Protein AF-A0A940XUW3-F1 (afdb_monomer_lite)

Organism: NCBI:txid2823109

pLDDT: mean 88.03, std 12.37, range [51.31, 98.19]

Foldseek 3Di:
DAAEEEALALLVCQQVVPVLSVVLQVVVLVVFFWQHEYEPVRCVVNDDPDDGDVVRSVVSQVRHAYAPDPPGFATHADPVGRDDPVDGQPLSVVGDDPVLVVLLVVLQVQFPADPVDHRDSRLLVSLSSSVSNQQYEYEHQDPGRNVSSCVSSVRPNYHYDYSNPPSPPD

Secondary structure (DSSP, 8-state):
--EEEE-HHHHHHHHTT-HHHHHHHHHHHHH-SBPPEEEHHHHHHH--SSSS-HHHHHHHHHHSEEET-TTSPPSB-BTTBS--TTS--HHHHH---HHHHHHHHHHHHH----TT----HHHHHHHHHHHHTSSEEEE-S--SSHHHHHHHHT-TTEEEE-TTS-GGG-

Radius of gyration: 15.37 Å; chains: 1; bounding box: 36×36×42 Å

Sequence (170 aa):
MTAVVYDAGMLIHLEQGRKKAVSLHQEILRRGGHRPIVPLPVLGQVWRPGAGNYTCLKAVLAGCTVYAARDSRAPLFTAKGWDDPLHACRPCVAGHTEADGKRVGALGARAKLPAKKDFDVVDALVLMIAAHHGRALIVTTDLDDLPAYREALGEHHIGICHPDAPQRIL

Structure (mmCIF, N/CA/C/O backbone):
data_AF-A0A940XUW3-F1
#
_entry.id   AF-A0A940XUW3-F1
#
loop_
_atom_site.group_PDB
_atom_site.id
_atom_site.type_symbol
_atom_site.label_atom_id
_atom_site.label_alt_id
_atom_site.label_comp_id
_atom_site.label_asym_id
_atom_site.label_entity_id
_atom_site.label_seq_id
_atom_site.pdbx_PDB_ins_code
_atom_site.Cartn_x
_atom_site.Cartn_y
_atom_site.Cartn_z
_atom_site.occupancy
_atom_site.B_iso_or_equiv
_atom_site.auth_seq_id
_atom_site.auth_comp_id
_atom_site.auth_asym_id
_atom_site.auth_atom_id
_atom_site.pdbx_PDB_model_num
ATOM 1 N N . MET A 1 1 ? 7.667 -14.325 3.688 1.00 69.94 1 MET A N 1
ATOM 2 C CA . MET A 1 1 ? 6.860 -13.295 4.374 1.00 69.94 1 MET A CA 1
ATOM 3 C C . MET A 1 1 ? 5.983 -12.648 3.317 1.00 69.94 1 MET A C 1
ATOM 5 O O . MET A 1 1 ? 6.517 -12.365 2.2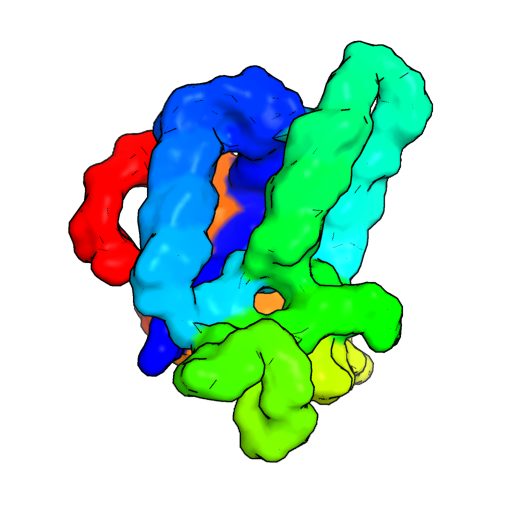54 1.00 69.94 1 MET A O 1
ATOM 9 N N . THR A 1 2 ? 4.677 -12.515 3.548 1.00 86.38 2 THR A N 1
ATOM 10 C CA . THR A 1 2 ? 3.764 -11.877 2.584 1.00 86.38 2 THR A CA 1
ATOM 11 C C . THR A 1 2 ? 3.601 -10.414 2.979 1.00 86.38 2 THR A C 1
ATOM 13 O O . THR A 1 2 ? 3.153 -10.147 4.093 1.00 86.38 2 THR A O 1
ATOM 16 N N . ALA A 1 3 ? 3.980 -9.476 2.112 1.00 92.88 3 ALA A N 1
ATOM 17 C CA . ALA A 1 3 ? 3.661 -8.066 2.327 1.00 92.88 3 ALA A CA 1
ATOM 18 C C . ALA A 1 3 ? 2.167 -7.829 2.068 1.00 92.88 3 ALA A C 1
ATOM 20 O O . ALA A 1 3 ? 1.584 -8.462 1.190 1.00 92.88 3 ALA A O 1
ATOM 21 N N . VAL A 1 4 ? 1.538 -6.921 2.809 1.00 96.50 4 VAL A N 1
ATOM 22 C CA . VAL A 1 4 ? 0.142 -6.536 2.561 1.00 96.50 4 VAL A CA 1
ATOM 23 C C . VAL A 1 4 ? 0.110 -5.064 2.197 1.00 96.50 4 VAL A C 1
ATOM 25 O O . VAL A 1 4 ? 0.650 -4.260 2.946 1.00 96.50 4 VAL A O 1
ATOM 28 N N . VAL A 1 5 ? -0.506 -4.712 1.073 1.00 97.94 5 VAL A N 1
ATOM 29 C CA . VAL A 1 5 ? -0.659 -3.329 0.608 1.00 97.94 5 VAL A CA 1
ATOM 30 C C . VAL A 1 5 ? -2.135 -2.952 0.678 1.00 97.94 5 VAL A C 1
ATOM 32 O O . VAL A 1 5 ? -2.990 -3.702 0.208 1.00 97.94 5 VAL A O 1
ATOM 35 N N . TYR A 1 6 ? -2.443 -1.814 1.291 1.00 98.19 6 TYR A N 1
ATOM 36 C CA . TYR A 1 6 ? -3.794 -1.259 1.320 1.00 98.19 6 TYR A CA 1
ATOM 37 C C . TYR A 1 6 ? -3.966 -0.238 0.202 1.00 98.19 6 TYR A C 1
ATOM 39 O O . TYR A 1 6 ? -3.137 0.660 0.048 1.00 98.19 6 TYR A O 1
ATOM 47 N N . ASP A 1 7 ? -5.053 -0.371 -0.547 1.00 97.38 7 ASP A N 1
ATOM 48 C CA . ASP A 1 7 ? -5.531 0.679 -1.440 1.00 97.38 7 ASP A CA 1
ATOM 49 C C . ASP A 1 7 ? -6.369 1.728 -0.671 1.00 97.38 7 ASP A C 1
ATOM 51 O O . ASP A 1 7 ? -6.494 1.690 0.562 1.00 97.38 7 ASP A O 1
ATOM 55 N N . ALA A 1 8 ? -6.984 2.655 -1.410 1.00 96.31 8 ALA A N 1
ATOM 56 C CA . ALA A 1 8 ? -7.903 3.635 -0.842 1.00 96.31 8 ALA A CA 1
ATOM 57 C C . ALA A 1 8 ? -9.175 2.999 -0.252 1.00 96.31 8 ALA A C 1
ATOM 59 O O . ALA A 1 8 ? -9.581 3.363 0.854 1.00 96.31 8 ALA A O 1
ATOM 60 N N . GLY A 1 9 ? -9.788 2.037 -0.943 1.00 95.25 9 GLY A N 1
ATOM 61 C CA . GLY A 1 9 ? -11.008 1.357 -0.507 1.00 95.25 9 GLY A CA 1
ATOM 62 C C . GLY A 1 9 ? -10.890 0.685 0.863 1.00 95.25 9 GLY A C 1
ATOM 63 O O . GLY A 1 9 ? -11.752 0.854 1.731 1.00 95.25 9 GLY A O 1
ATOM 64 N N . MET A 1 10 ? -9.785 -0.020 1.112 1.00 96.44 10 MET A N 1
ATOM 65 C CA . MET A 1 10 ? -9.491 -0.642 2.401 1.00 96.44 10 MET A CA 1
ATOM 66 C C . MET A 1 10 ? -9.333 0.406 3.510 1.00 9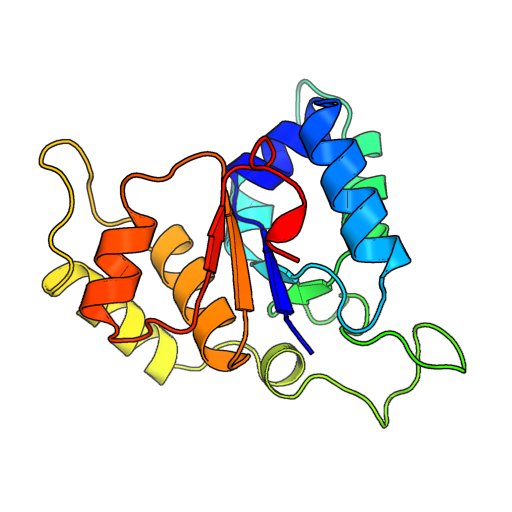6.44 10 MET A C 1
ATOM 68 O O . MET A 1 10 ? -9.899 0.237 4.594 1.00 96.44 10 MET A O 1
ATOM 72 N N . LEU A 1 11 ? -8.619 1.510 3.257 1.00 95.56 11 LEU A N 1
ATOM 73 C CA . LEU A 1 11 ? -8.488 2.588 4.243 1.00 95.56 11 LEU A CA 1
ATOM 74 C C . LEU A 1 11 ? -9.823 3.276 4.546 1.00 95.56 11 LEU A C 1
ATOM 76 O O . LEU A 1 11 ? -10.108 3.535 5.714 1.00 95.56 11 LEU A O 1
ATOM 80 N N . ILE A 1 12 ? -10.659 3.513 3.532 1.00 93.25 12 ILE A N 1
ATOM 81 C CA . ILE A 1 12 ? -12.006 4.077 3.699 1.00 93.25 12 ILE A CA 1
ATOM 82 C C . ILE A 1 12 ? -12.875 3.133 4.540 1.00 93.25 12 ILE A C 1
ATOM 84 O O . ILE A 1 12 ? -13.551 3.563 5.474 1.00 93.25 12 ILE A O 1
ATOM 88 N N . HIS A 1 13 ? -12.839 1.826 4.272 1.00 94.06 13 HIS A N 1
ATOM 89 C CA . HIS A 1 13 ? -13.563 0.845 5.082 1.00 94.06 13 HIS A CA 1
ATOM 90 C C . HIS A 1 13 ? -13.077 0.794 6.537 1.00 94.06 13 HIS A C 1
ATOM 92 O O . HIS A 1 13 ? -13.894 0.624 7.449 1.00 94.06 13 HIS A O 1
ATOM 98 N N . LEU A 1 14 ? -11.775 0.954 6.776 1.00 94.00 14 LEU A N 1
ATOM 99 C CA . LEU A 1 14 ? -11.217 1.045 8.124 1.00 94.00 14 LEU A CA 1
ATOM 100 C C . LEU A 1 14 ? -11.629 2.337 8.838 1.00 94.00 14 LEU A C 1
ATOM 102 O O . LEU A 1 14 ? -12.016 2.279 10.005 1.00 94.00 14 LEU A O 1
ATOM 106 N N . GLU A 1 15 ? -11.607 3.476 8.147 1.00 91.00 15 GLU A N 1
ATOM 107 C CA . GLU A 1 15 ? -12.082 4.760 8.673 1.00 91.00 15 GLU A CA 1
ATOM 108 C C . GLU A 1 15 ? -13.563 4.690 9.076 1.00 91.00 15 GLU A C 1
ATOM 110 O O . GLU A 1 15 ? -13.939 5.136 10.159 1.00 91.00 15 GLU A O 1
ATOM 115 N N . GLN A 1 16 ? -14.391 4.041 8.255 1.00 90.12 16 GLN A N 1
ATOM 116 C CA . GLN A 1 16 ? -15.811 3.800 8.530 1.00 90.12 16 GLN A CA 1
ATOM 117 C C . GLN A 1 16 ? -16.069 2.740 9.620 1.00 90.12 16 GLN A C 1
ATOM 119 O O . GLN A 1 16 ? -17.225 2.450 9.932 1.00 90.12 16 GLN A O 1
ATOM 124 N N . GLY A 1 17 ? -15.031 2.105 10.174 1.00 91.06 17 GLY A N 1
ATOM 125 C CA . GLY A 1 17 ? -15.176 1.073 11.203 1.00 91.06 17 GLY A CA 1
ATOM 126 C C . GLY A 1 17 ? -15.873 -0.202 10.713 1.00 91.06 17 GLY A C 1
ATOM 127 O O . GLY A 1 17 ? -16.519 -0.902 11.500 1.00 91.06 17 GLY A O 1
ATOM 128 N N . ARG A 1 18 ? -15.777 -0.533 9.417 1.00 93.12 18 ARG A N 1
ATOM 129 C CA . ARG A 1 18 ? -16.395 -1.746 8.857 1.00 93.12 18 ARG A CA 1
ATOM 130 C C . ARG A 1 18 ? -15.813 -2.985 9.540 1.00 93.12 18 ARG A C 1
ATOM 132 O O . ARG A 1 18 ? -14.622 -3.266 9.432 1.00 93.12 18 ARG A O 1
ATOM 139 N N . LYS A 1 19 ? -16.667 -3.766 10.216 1.00 94.25 19 LYS A N 1
ATOM 140 C CA . LYS A 1 19 ? -16.264 -4.897 11.082 1.00 94.25 19 LYS A CA 1
ATOM 141 C C . LYS A 1 19 ? -15.291 -5.874 10.414 1.00 94.25 19 LYS A C 1
ATOM 143 O O . LYS A 1 19 ? -14.343 -6.319 11.053 1.00 94.25 19 LYS A O 1
ATOM 148 N N . LYS A 1 20 ? -15.523 -6.210 9.143 1.00 94.94 20 LYS A N 1
ATOM 149 C CA . LYS A 1 20 ? -14.684 -7.143 8.378 1.00 94.94 20 LYS A CA 1
ATOM 150 C C . LYS A 1 20 ? -13.305 -6.563 8.065 1.00 94.94 20 LYS A C 1
ATOM 152 O O . LYS A 1 20 ? -12.315 -7.225 8.355 1.00 94.94 20 LYS A O 1
ATOM 157 N N . ALA A 1 21 ? -13.235 -5.309 7.614 1.00 95.12 21 ALA A N 1
ATOM 158 C CA . ALA A 1 21 ? -11.971 -4.602 7.410 1.00 95.12 21 ALA A CA 1
ATOM 159 C C . ALA A 1 21 ? -11.179 -4.463 8.720 1.00 95.12 21 ALA A C 1
ATOM 161 O O . ALA A 1 21 ? -9.998 -4.798 8.762 1.00 95.12 21 ALA A O 1
ATOM 162 N N . VAL A 1 22 ? -11.840 -4.064 9.815 1.00 95.00 22 VAL A N 1
ATOM 163 C CA . VAL A 1 22 ? -11.209 -3.976 11.144 1.00 95.00 22 VAL A CA 1
ATOM 164 C C . VAL A 1 22 ? -10.682 -5.343 11.584 1.00 95.00 22 VAL A C 1
ATOM 166 O O . VAL A 1 22 ? -9.526 -5.451 11.984 1.00 95.00 22 VAL A O 1
ATOM 169 N N . SER A 1 23 ? -11.487 -6.403 11.467 1.00 95.00 23 SER A N 1
ATOM 170 C CA . SER A 1 23 ? -11.062 -7.763 11.816 1.00 95.00 23 SER A CA 1
ATOM 171 C C . SER A 1 23 ? -9.875 -8.236 10.976 1.00 95.00 23 SER A C 1
ATOM 173 O O . SER A 1 23 ? -8.974 -8.866 11.525 1.00 95.00 23 SER A O 1
ATOM 175 N N . LEU A 1 24 ? -9.866 -7.948 9.672 1.00 95.38 24 LEU A N 1
ATOM 176 C CA . LEU A 1 24 ? -8.767 -8.299 8.777 1.00 95.38 24 LEU A CA 1
ATOM 177 C C . LEU A 1 24 ? -7.487 -7.538 9.142 1.00 95.38 24 LEU A C 1
ATOM 179 O O . LEU A 1 24 ? -6.423 -8.140 9.237 1.00 95.38 24 LEU A O 1
ATOM 183 N N . HIS A 1 25 ? -7.588 -6.238 9.416 1.00 95.31 25 HIS A N 1
ATOM 184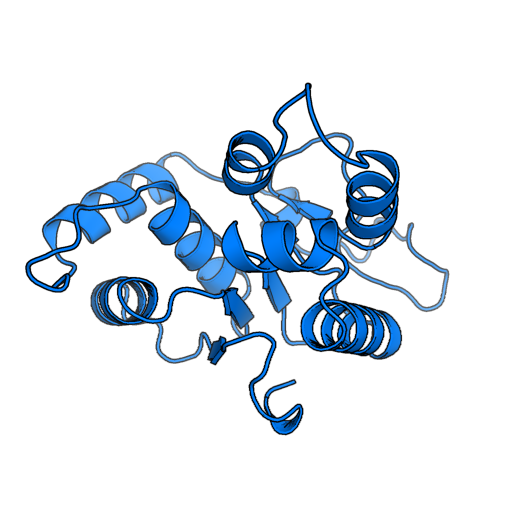 C CA . HIS A 1 25 ? -6.453 -5.433 9.858 1.00 95.31 25 HIS A CA 1
ATOM 185 C C . HIS A 1 25 ? -5.841 -5.978 11.157 1.00 95.31 25 HIS A C 1
ATOM 187 O O . HIS A 1 25 ? -4.626 -6.146 11.238 1.00 95.31 25 HIS A O 1
ATOM 193 N N . GLN A 1 26 ? -6.670 -6.324 12.148 1.00 94.19 26 GLN A N 1
ATOM 194 C CA . GLN A 1 26 ? -6.189 -6.911 13.403 1.00 94.19 26 GLN A CA 1
ATOM 195 C C . GLN A 1 26 ? -5.550 -8.295 13.205 1.00 94.19 26 GLN A C 1
ATOM 197 O O . GLN A 1 26 ? -4.542 -8.598 13.838 1.00 94.19 26 GLN A O 1
ATOM 202 N N . GLU A 1 27 ? -6.089 -9.125 12.306 1.00 92.50 27 GLU A N 1
ATOM 203 C CA . GLU A 1 27 ? -5.473 -10.402 11.921 1.00 92.50 27 GLU A CA 1
ATOM 204 C C . GLU A 1 27 ? -4.071 -10.196 11.336 1.00 92.50 27 GLU A C 1
ATOM 206 O O . GLU A 1 27 ? -3.127 -10.860 11.767 1.00 92.50 27 GLU A O 1
ATOM 211 N N . ILE A 1 28 ? -3.929 -9.266 10.385 1.00 91.94 28 ILE A N 1
ATOM 212 C CA . ILE A 1 28 ? -2.646 -8.965 9.739 1.00 91.94 28 ILE A CA 1
ATOM 213 C C . ILE A 1 28 ? -1.624 -8.512 10.785 1.00 91.94 28 ILE A C 1
ATOM 215 O O . ILE A 1 28 ? -0.514 -9.039 10.826 1.00 91.94 28 ILE A O 1
ATOM 219 N N . LEU A 1 29 ? -2.010 -7.593 11.679 1.00 91.19 29 LEU A N 1
ATOM 220 C CA . LEU A 1 29 ? -1.129 -7.134 12.754 1.00 91.19 29 LEU A CA 1
ATOM 221 C C . LEU A 1 29 ? -0.735 -8.265 13.709 1.00 91.19 29 LEU A C 1
ATOM 223 O O . LEU A 1 29 ? 0.432 -8.365 14.082 1.00 91.19 29 LEU A O 1
ATOM 227 N N . ARG A 1 30 ? -1.680 -9.134 14.086 1.00 89.69 30 ARG A N 1
ATOM 228 C CA . ARG A 1 30 ? -1.417 -10.248 15.005 1.00 89.69 30 ARG A CA 1
ATOM 229 C C . ARG A 1 30 ? -0.477 -11.294 14.406 1.00 89.69 30 ARG A C 1
ATOM 231 O O . ARG A 1 30 ? 0.310 -11.879 15.143 1.00 89.69 30 ARG A O 1
ATOM 238 N N . ARG A 1 31 ? -0.560 -11.558 13.099 1.00 86.31 31 ARG A N 1
ATOM 239 C CA . ARG A 1 31 ? 0.364 -12.477 12.409 1.00 86.31 31 ARG A CA 1
ATOM 240 C C . ARG A 1 31 ? 1.800 -11.953 12.389 1.00 86.31 31 ARG A C 1
ATOM 242 O O . ARG A 1 31 ? 2.732 -12.754 12.363 1.00 86.31 31 ARG A O 1
ATOM 249 N N . GLY A 1 32 ? 1.974 -10.633 12.434 1.00 82.88 32 GLY A N 1
ATOM 250 C CA . GLY A 1 32 ? 3.283 -9.992 12.457 1.00 82.88 32 GLY A CA 1
ATOM 251 C C . GLY A 1 32 ? 4.061 -10.172 11.149 1.00 82.88 32 GLY A C 1
ATOM 252 O O . GLY A 1 32 ? 3.506 -10.450 10.087 1.00 82.88 32 GLY A O 1
ATOM 253 N N . GLY A 1 33 ? 5.378 -9.988 11.216 1.00 84.44 33 GLY A N 1
ATOM 254 C CA . GLY A 1 33 ? 6.259 -10.026 10.048 1.00 84.44 33 GLY A CA 1
ATOM 255 C C . GLY A 1 33 ? 6.394 -8.657 9.386 1.00 84.44 33 GLY A C 1
ATOM 256 O O . GLY A 1 33 ? 7.350 -7.951 9.686 1.00 84.44 33 GLY A O 1
ATOM 257 N N . HIS A 1 34 ? 5.452 -8.279 8.517 1.00 89.81 34 HIS A N 1
ATOM 258 C CA . HIS A 1 34 ? 5.458 -6.991 7.811 1.00 89.81 34 HIS A CA 1
ATOM 259 C C . HIS A 1 34 ? 4.225 -6.164 8.199 1.00 89.81 34 HIS A C 1
ATOM 261 O O . HIS A 1 34 ? 3.104 -6.673 8.152 1.00 89.81 34 HIS A O 1
ATOM 267 N N . ARG A 1 35 ? 4.400 -4.883 8.546 1.00 91.88 35 ARG A N 1
ATOM 268 C CA . ARG A 1 35 ? 3.278 -3.944 8.701 1.00 91.88 35 ARG A CA 1
ATOM 269 C C . ARG A 1 35 ? 2.489 -3.863 7.397 1.00 91.88 35 ARG A C 1
ATOM 271 O O . ARG A 1 35 ? 3.110 -3.875 6.335 1.00 91.88 35 ARG A O 1
ATOM 278 N N . PRO A 1 36 ? 1.162 -3.692 7.431 1.00 96.00 36 PRO A N 1
ATOM 279 C CA . PRO A 1 36 ? 0.456 -3.271 6.235 1.00 96.00 36 PRO A CA 1
ATOM 280 C C . PRO A 1 36 ? 1.093 -2.000 5.665 1.00 96.00 36 PRO A C 1
ATOM 282 O O . PRO A 1 36 ? 1.415 -1.066 6.407 1.00 96.00 36 PRO A O 1
ATOM 285 N N . ILE A 1 37 ? 1.296 -1.992 4.357 1.00 97.44 37 ILE A N 1
ATOM 286 C CA . ILE A 1 37 ? 1.889 -0.899 3.607 1.00 97.44 37 ILE A CA 1
ATOM 287 C C . ILE A 1 37 ? 0.758 -0.026 3.085 1.00 97.44 37 ILE A C 1
ATOM 289 O O . ILE A 1 37 ? -0.155 -0.506 2.418 1.00 97.44 37 ILE A O 1
ATOM 293 N N . VAL A 1 38 ? 0.840 1.265 3.364 1.00 98.06 38 VAL A N 1
ATOM 294 C CA . VAL A 1 38 ? -0.051 2.287 2.830 1.00 98.06 38 VAL A CA 1
ATOM 295 C C . VAL A 1 38 ? 0.757 3.147 1.866 1.00 98.06 38 VAL A C 1
ATOM 297 O O . VAL A 1 38 ? 1.674 3.839 2.303 1.00 98.06 38 VAL A O 1
ATOM 300 N N . PRO A 1 39 ? 0.474 3.138 0.561 1.00 97.88 39 PRO A N 1
ATOM 301 C CA . PRO A 1 39 ? 1.122 4.068 -0.353 1.00 97.88 39 PRO A CA 1
ATOM 302 C C . PRO A 1 39 ? 0.833 5.520 0.050 1.00 97.88 39 PRO A C 1
ATOM 304 O O . PRO A 1 39 ? -0.306 5.868 0.362 1.00 97.88 39 PRO A O 1
ATOM 307 N N . LEU A 1 40 ? 1.842 6.395 0.014 1.00 96.31 40 LEU A N 1
ATOM 308 C CA . LEU A 1 40 ? 1.645 7.825 0.271 1.00 96.31 40 LEU A CA 1
ATOM 309 C C . LEU A 1 40 ? 0.516 8.467 -0.571 1.00 96.31 40 LEU A C 1
ATOM 311 O O . LEU A 1 40 ? -0.291 9.189 0.017 1.00 96.31 40 LEU A O 1
ATOM 315 N N . PRO A 1 41 ? 0.384 8.215 -1.895 1.00 96.38 41 PRO A N 1
ATOM 316 C CA . PRO A 1 41 ? -0.722 8.790 -2.667 1.00 96.38 41 PRO A CA 1
ATOM 317 C C . PRO A 1 41 ? -2.097 8.264 -2.234 1.00 96.38 41 PRO A C 1
ATOM 319 O O . PRO A 1 41 ? -3.051 9.037 -2.212 1.00 96.38 41 PRO A O 1
ATOM 322 N N . VAL A 1 42 ? -2.193 6.999 -1.809 1.00 97.06 42 VAL A N 1
ATOM 323 C CA . VAL A 1 42 ? -3.423 6.425 -1.236 1.00 97.06 42 VAL A CA 1
ATOM 324 C C . VAL A 1 42 ? -3.807 7.158 0.050 1.00 97.06 42 VAL A C 1
ATOM 326 O O . VAL A 1 42 ? -4.955 7.569 0.213 1.00 97.06 42 VAL A O 1
ATOM 329 N N . LEU A 1 43 ? -2.843 7.393 0.951 1.00 95.12 43 LEU A N 1
ATOM 330 C CA . LEU A 1 43 ? -3.091 8.190 2.154 1.00 95.12 43 LEU A CA 1
ATOM 331 C C . LEU A 1 43 ? -3.584 9.598 1.789 1.00 95.12 43 LEU A C 1
ATOM 333 O O . LEU A 1 43 ? -4.556 10.063 2.374 1.00 95.12 43 LEU A O 1
ATOM 337 N N . GLY A 1 44 ? -2.960 10.252 0.807 1.00 92.75 44 GLY A N 1
ATOM 338 C CA . GLY A 1 44 ? -3.376 11.575 0.332 1.00 92.75 44 GLY A CA 1
ATOM 339 C C . GLY A 1 44 ? -4.793 11.611 -0.255 1.00 92.75 44 GLY A C 1
ATOM 340 O O . GLY A 1 44 ? -5.517 12.575 -0.027 1.00 92.75 44 GLY A O 1
ATOM 341 N N . GLN A 1 45 ? -5.218 10.562 -0.967 1.00 91.94 45 GLN A N 1
ATOM 342 C CA . GLN A 1 45 ? -6.579 10.455 -1.513 1.00 91.94 45 GLN A CA 1
ATOM 343 C C . GLN A 1 45 ? -7.651 10.337 -0.419 1.00 91.94 45 GLN A C 1
ATOM 345 O O . GLN A 1 45 ? -8.739 10.912 -0.547 1.00 91.94 45 GLN A O 1
ATOM 350 N N . VAL A 1 46 ? -7.345 9.580 0.640 1.00 92.38 46 VAL A N 1
ATOM 351 C CA . VAL A 1 46 ? -8.283 9.270 1.731 1.00 92.38 46 VAL A CA 1
ATOM 352 C C . VAL A 1 46 ? -8.287 10.361 2.804 1.00 92.38 46 VAL A C 1
ATOM 354 O O . VAL A 1 46 ? -9.332 10.663 3.375 1.00 92.38 46 VAL A O 1
ATOM 357 N N . TRP A 1 47 ? -7.147 11.003 3.067 1.00 89.06 47 TRP A N 1
ATOM 358 C CA . TRP A 1 47 ? -7.007 12.008 4.120 1.00 89.06 47 TRP A CA 1
ATOM 359 C C . TRP A 1 47 ? -7.692 13.336 3.756 1.00 89.06 47 TRP A C 1
ATOM 361 O O . TRP A 1 47 ? -7.067 14.269 3.251 1.00 89.06 47 TRP A O 1
ATOM 371 N N . ARG A 1 48 ? -8.996 13.446 4.038 1.00 78.94 48 ARG A N 1
ATOM 372 C CA . ARG A 1 48 ? -9.804 14.647 3.763 1.00 78.94 48 ARG A CA 1
ATOM 373 C C . ARG A 1 48 ? -10.222 15.346 5.055 1.00 78.94 48 ARG A C 1
ATOM 375 O O . ARG A 1 48 ? -11.157 14.867 5.688 1.00 78.94 48 ARG A O 1
ATOM 382 N N . PRO A 1 49 ? -9.569 16.446 5.475 1.00 65.94 49 PRO A N 1
ATOM 383 C CA . PRO A 1 49 ? -9.973 17.201 6.663 1.00 65.94 49 PRO A CA 1
ATOM 384 C C . PRO A 1 49 ? -11.349 17.882 6.468 1.00 65.94 49 PRO A C 1
ATOM 386 O O . PRO A 1 49 ? -11.546 18.618 5.509 1.00 65.94 49 PRO A O 1
ATOM 389 N N . GLY A 1 50 ? -12.287 17.634 7.391 1.00 58.91 50 GLY A N 1
ATOM 390 C CA . GLY A 1 50 ? -13.718 17.969 7.337 1.00 58.91 50 GLY A CA 1
ATOM 391 C C . GLY A 1 50 ? -14.658 16.751 7.166 1.00 58.91 50 GLY A C 1
ATOM 392 O O . GLY A 1 50 ? -14.674 16.146 6.102 1.00 58.91 50 GLY A O 1
ATOM 393 N N . ALA A 1 51 ? -15.493 16.477 8.188 1.00 55.50 51 ALA A N 1
ATOM 394 C CA . ALA A 1 51 ? -16.670 15.571 8.233 1.00 55.50 51 ALA A CA 1
ATOM 395 C C . ALA A 1 51 ? -16.567 14.139 8.839 1.00 55.50 51 ALA A C 1
ATOM 397 O O . ALA A 1 51 ? -17.578 13.437 8.838 1.00 55.50 51 ALA A O 1
ATOM 398 N N . GLY A 1 52 ? -15.454 13.702 9.450 1.00 59.38 52 GLY A N 1
ATOM 399 C CA . GLY A 1 52 ? -15.383 12.355 10.061 1.00 59.38 52 GLY A CA 1
ATOM 400 C C . GLY A 1 52 ? -14.257 12.118 11.080 1.00 59.38 52 GLY A C 1
ATOM 401 O O . GLY A 1 52 ? -13.390 12.964 11.280 1.00 59.38 52 GLY A O 1
ATOM 402 N N . ASN A 1 53 ? -14.294 10.965 11.765 1.00 59.88 53 ASN A N 1
ATOM 403 C CA . ASN A 1 53 ? -13.401 10.578 12.870 1.00 59.88 53 ASN A CA 1
ATOM 404 C C . ASN A 1 53 ? -11.947 10.298 12.414 1.00 59.88 53 ASN A C 1
ATOM 406 O O . ASN A 1 53 ? -11.521 9.144 12.356 1.00 59.88 53 ASN A O 1
ATOM 410 N N . TYR A 1 54 ? -11.130 11.341 12.200 1.00 69.50 54 TYR A N 1
ATOM 411 C CA . TYR A 1 54 ? -9.675 11.212 11.942 1.00 69.50 54 TYR A CA 1
ATOM 412 C C . TYR A 1 54 ? -8.926 10.414 13.016 1.00 69.50 54 TYR A C 1
ATOM 414 O O . TYR A 1 54 ? -7.825 9.917 12.786 1.00 69.50 54 TYR A O 1
ATOM 422 N N . THR A 1 55 ? -9.505 10.296 14.208 1.00 71.00 55 THR A N 1
ATOM 423 C CA . THR A 1 55 ? -8.998 9.467 15.302 1.00 71.00 55 THR A CA 1
ATOM 424 C C . THR A 1 55 ? -8.923 7.989 14.916 1.00 71.00 55 THR A C 1
ATOM 426 O O . THR A 1 55 ? -7.924 7.341 15.228 1.00 71.00 55 THR A O 1
ATOM 429 N N . CYS A 1 56 ? -9.910 7.467 14.181 1.00 80.50 56 CYS A N 1
ATOM 430 C CA . CYS A 1 56 ? -9.930 6.076 13.727 1.00 80.50 56 CYS A CA 1
ATOM 431 C C . CYS A 1 56 ? -8.820 5.808 12.705 1.00 80.50 56 CYS A C 1
ATOM 433 O O . CYS A 1 56 ? -8.047 4.865 12.873 1.00 80.50 56 CYS A O 1
ATOM 435 N N . LEU A 1 57 ? -8.675 6.673 11.696 1.00 87.62 57 LEU A N 1
ATOM 436 C CA . LEU A 1 57 ? -7.634 6.509 10.680 1.00 87.62 57 LEU A CA 1
ATOM 437 C C . LEU A 1 57 ? -6.224 6.700 11.266 1.00 87.62 57 LEU A C 1
ATOM 439 O O . LEU A 1 57 ? -5.319 5.937 10.940 1.00 87.62 57 LEU A O 1
ATOM 443 N N . LYS A 1 58 ? -6.032 7.631 12.213 1.00 89.25 58 LYS A N 1
ATOM 444 C CA . LYS A 1 58 ? -4.767 7.748 12.967 1.00 89.25 58 LYS A CA 1
ATOM 445 C C . LYS A 1 58 ? -4.419 6.463 13.726 1.00 89.25 58 LYS A C 1
ATOM 447 O O . LYS A 1 58 ? -3.265 6.038 13.697 1.00 89.25 58 LYS A O 1
ATOM 452 N N . ALA A 1 59 ? -5.396 5.833 14.383 1.00 89.81 59 ALA A N 1
ATOM 453 C CA . ALA A 1 59 ? -5.182 4.570 15.092 1.00 89.81 59 ALA A CA 1
ATOM 454 C C . ALA A 1 59 ? -4.795 3.431 14.132 1.00 89.81 59 ALA A C 1
ATOM 456 O O . ALA A 1 59 ? -3.880 2.664 14.426 1.00 89.81 59 ALA A O 1
ATOM 457 N N . VAL A 1 60 ? -5.429 3.366 12.958 1.00 92.88 60 VAL A N 1
ATOM 458 C CA . VAL A 1 60 ? -5.082 2.419 11.886 1.00 92.88 60 VAL A CA 1
ATOM 459 C C . VAL A 1 60 ? -3.649 2.637 11.392 1.00 92.88 60 VAL A C 1
ATOM 461 O O . VAL A 1 60 ? -2.874 1.684 11.293 1.00 92.88 60 VAL A O 1
ATOM 464 N N . LEU A 1 61 ? -3.264 3.887 11.119 1.00 93.44 61 LEU A N 1
ATOM 465 C CA . LEU A 1 61 ? -1.931 4.225 10.613 1.00 93.44 61 LEU A CA 1
ATOM 466 C C . LEU A 1 61 ? -0.819 3.917 11.622 1.00 93.44 61 LEU A C 1
ATOM 468 O O . LEU A 1 61 ? 0.286 3.577 11.212 1.00 93.44 61 LEU A O 1
ATOM 472 N N . ALA A 1 62 ? -1.103 3.923 12.928 1.00 91.12 62 ALA A N 1
ATOM 473 C CA . ALA A 1 62 ? -0.148 3.450 13.932 1.00 91.12 62 ALA A CA 1
ATOM 474 C C . ALA A 1 62 ? 0.215 1.957 13.746 1.00 91.12 62 ALA A C 1
ATOM 476 O O . ALA A 1 62 ? 1.299 1.516 14.134 1.00 91.12 62 ALA A O 1
ATOM 477 N N . GLY A 1 63 ? -0.653 1.157 13.130 1.00 91.94 63 GLY A N 1
ATOM 478 C CA . GLY A 1 63 ? -0.351 -0.224 12.754 1.00 91.94 63 GLY A CA 1
ATOM 479 C C . GLY A 1 63 ? 0.483 -0.361 11.475 1.00 91.94 63 GLY A C 1
ATOM 480 O O . GLY A 1 63 ? 1.114 -1.399 11.281 1.00 91.94 63 GLY A O 1
ATOM 481 N N . CYS A 1 64 ? 0.534 0.667 10.629 1.00 95.06 64 CYS A N 1
ATOM 482 C CA . CYS A 1 64 ? 0.988 0.576 9.241 1.00 95.06 64 CYS A CA 1
ATOM 483 C C . CYS A 1 64 ? 2.364 1.218 9.008 1.00 95.06 64 CYS A C 1
ATOM 485 O O . CYS A 1 64 ? 2.865 1.981 9.835 1.00 95.06 64 CYS A O 1
ATOM 487 N N . THR A 1 65 ? 2.944 0.929 7.845 1.00 94.50 65 THR A N 1
ATOM 488 C CA . THR A 1 65 ? 4.035 1.708 7.250 1.00 94.50 65 THR A CA 1
ATOM 489 C C . THR A 1 65 ? 3.497 2.450 6.041 1.00 94.50 65 THR A C 1
ATOM 491 O O . THR A 1 65 ? 2.897 1.854 5.155 1.00 94.50 65 THR A O 1
ATOM 494 N N . VAL A 1 66 ? 3.729 3.752 5.990 1.00 95.94 66 VAL A N 1
ATOM 495 C CA . VAL A 1 66 ? 3.427 4.607 4.847 1.00 95.94 66 VAL A CA 1
ATOM 496 C C . VAL A 1 66 ? 4.633 4.587 3.910 1.00 95.94 66 VAL A C 1
ATOM 498 O O . VAL A 1 66 ? 5.715 5.059 4.260 1.00 95.94 66 VAL A O 1
ATOM 501 N N . TYR A 1 67 ? 4.461 4.000 2.728 1.00 95.62 67 TYR A N 1
ATOM 502 C CA . TYR A 1 67 ? 5.523 3.858 1.735 1.00 95.62 67 TYR A CA 1
ATOM 503 C C . TYR A 1 67 ? 5.985 5.229 1.238 1.00 95.62 67 TYR A C 1
ATOM 505 O O . TYR A 1 67 ? 5.153 6.078 0.922 1.00 95.62 67 TYR A O 1
ATOM 513 N N . ALA A 1 68 ? 7.302 5.426 1.132 1.00 89.06 68 ALA A N 1
ATOM 514 C CA . ALA A 1 68 ? 7.934 6.685 0.726 1.00 89.06 68 ALA A CA 1
ATOM 515 C C . ALA A 1 68 ? 7.657 7.901 1.645 1.00 89.06 68 ALA A C 1
ATOM 517 O O . ALA A 1 68 ? 7.918 9.037 1.250 1.00 89.06 68 ALA A O 1
ATOM 518 N N . ALA A 1 69 ? 7.201 7.684 2.885 1.00 91.12 69 ALA A N 1
ATOM 519 C CA . ALA A 1 69 ? 7.157 8.713 3.926 1.00 91.12 69 ALA A CA 1
ATOM 520 C C . ALA A 1 69 ? 8.327 8.532 4.908 1.00 91.12 69 ALA A C 1
ATOM 522 O O . ALA A 1 69 ? 8.454 7.492 5.556 1.00 91.12 69 ALA A O 1
ATOM 523 N N . ARG A 1 70 ? 9.202 9.543 5.008 1.00 84.31 70 ARG A N 1
ATOM 524 C CA . ARG A 1 70 ? 10.446 9.479 5.806 1.00 84.31 70 ARG A CA 1
ATOM 525 C C . ARG A 1 70 ? 10.203 9.305 7.304 1.00 84.31 70 ARG A C 1
ATOM 527 O O . ARG A 1 70 ? 11.043 8.742 7.992 1.00 84.31 70 ARG A O 1
ATOM 534 N N . ASP A 1 71 ? 9.087 9.822 7.792 1.00 86.38 71 ASP A N 1
ATOM 535 C CA . ASP A 1 71 ? 8.647 9.794 9.185 1.00 86.38 71 ASP A CA 1
ATOM 536 C C . ASP A 1 71 ? 7.747 8.589 9.498 1.00 86.38 71 ASP A C 1
ATOM 538 O O . ASP A 1 71 ? 7.159 8.505 10.578 1.00 86.38 71 ASP A O 1
ATOM 542 N N . SER A 1 72 ? 7.624 7.642 8.563 1.00 87.44 72 SER A N 1
ATOM 543 C CA . SER A 1 72 ? 6.803 6.466 8.790 1.00 87.44 72 SER A CA 1
ATOM 544 C C . SER A 1 72 ? 7.466 5.420 9.678 1.00 87.44 72 SER A C 1
ATOM 546 O O . SER A 1 72 ? 8.685 5.344 9.817 1.00 87.44 72 SER A O 1
ATOM 548 N N . ARG A 1 73 ? 6.630 4.558 10.262 1.00 86.62 73 ARG A N 1
ATOM 549 C CA . ARG A 1 73 ? 7.081 3.440 11.092 1.00 86.62 73 ARG A CA 1
ATOM 550 C C . ARG A 1 73 ? 7.867 2.433 10.259 1.00 86.62 73 ARG A C 1
ATOM 552 O O . ARG A 1 73 ? 7.522 2.172 9.104 1.00 86.62 73 ARG A O 1
ATOM 559 N N . ALA A 1 74 ? 8.864 1.804 10.878 1.00 85.88 74 ALA A N 1
ATOM 560 C CA . ALA A 1 74 ? 9.638 0.751 10.237 1.00 85.88 74 ALA A CA 1
ATOM 561 C C . ALA A 1 74 ? 8.737 -0.430 9.800 1.00 85.88 74 ALA A C 1
ATOM 563 O O . ALA A 1 74 ? 7.786 -0.779 10.510 1.00 85.88 74 ALA A O 1
ATOM 564 N N . PRO A 1 75 ? 9.021 -1.038 8.632 1.00 85.31 75 PRO A N 1
ATOM 565 C CA . PRO A 1 75 ? 8.127 -1.990 7.973 1.00 85.31 75 PRO A CA 1
ATOM 566 C C . PRO A 1 75 ? 8.073 -3.375 8.612 1.00 85.31 75 PRO A C 1
ATOM 568 O O . PRO A 1 75 ? 7.058 -4.050 8.463 1.00 85.31 75 PRO A O 1
ATOM 571 N N . LEU A 1 76 ? 9.128 -3.826 9.295 1.00 82.69 76 LEU A N 1
ATOM 572 C CA . LEU A 1 76 ? 9.170 -5.177 9.856 1.00 82.69 76 LEU A CA 1
ATOM 573 C C . LEU A 1 76 ? 8.931 -5.177 11.364 1.00 82.69 76 LEU A C 1
ATOM 575 O O . LEU A 1 76 ? 9.373 -4.293 12.094 1.00 82.69 76 LEU A O 1
ATOM 579 N N . PHE A 1 77 ? 8.243 -6.216 11.825 1.00 70.12 77 PHE A N 1
ATOM 580 C CA . PHE A 1 77 ? 8.180 -6.574 13.234 1.00 70.12 77 PHE A CA 1
ATOM 581 C C . PHE A 1 77 ? 9.381 -7.461 13.572 1.00 70.12 77 PHE A C 1
ATOM 583 O O .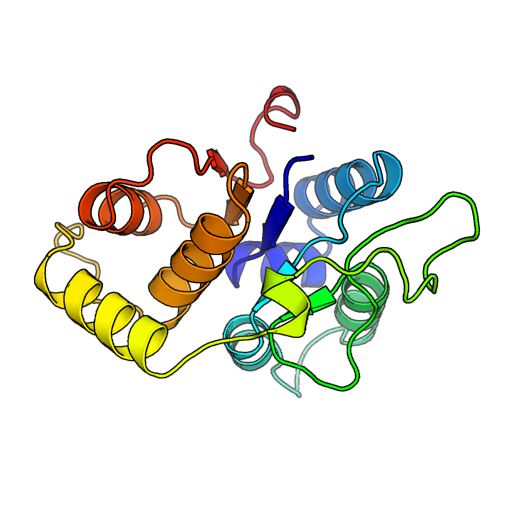 PHE A 1 77 ? 9.621 -8.452 12.880 1.00 70.12 77 PHE A O 1
ATOM 590 N N . THR A 1 78 ? 10.111 -7.158 14.644 1.00 62.75 78 THR A N 1
ATOM 591 C CA . THR A 1 78 ? 11.193 -8.028 15.132 1.00 62.75 78 THR A CA 1
ATOM 592 C C . THR A 1 78 ? 10.899 -8.564 16.525 1.00 62.75 78 THR A C 1
ATOM 594 O O . THR A 1 78 ? 10.063 -8.028 17.251 1.00 62.75 78 THR A O 1
ATOM 597 N N . ALA A 1 79 ? 11.626 -9.606 16.938 1.00 55.06 79 ALA A N 1
ATOM 598 C CA . ALA A 1 79 ? 11.547 -10.153 18.295 1.00 55.06 79 ALA A CA 1
ATOM 599 C C . ALA A 1 79 ? 11.908 -9.126 19.393 1.00 55.06 79 ALA A C 1
ATOM 601 O O . ALA A 1 79 ? 11.555 -9.328 20.551 1.00 55.06 79 ALA A O 1
ATOM 602 N N . LYS A 1 80 ? 12.587 -8.023 19.037 1.00 52.97 80 LYS A N 1
ATOM 603 C CA . LYS A 1 80 ? 12.913 -6.899 19.931 1.00 52.97 80 LYS A CA 1
ATOM 604 C C . LYS A 1 80 ? 11.907 -5.739 19.851 1.00 52.97 80 LYS A C 1
ATOM 606 O O . LYS A 1 80 ? 12.117 -4.719 20.499 1.00 52.97 80 LYS A O 1
ATOM 611 N N . GLY A 1 81 ? 10.822 -5.881 19.087 1.00 58.34 81 GLY A N 1
ATOM 612 C CA . GLY A 1 81 ? 9.827 -4.833 18.851 1.00 58.34 81 GLY A CA 1
ATOM 613 C C . GLY A 1 81 ? 9.901 -4.231 17.445 1.00 58.34 81 GLY A C 1
ATOM 614 O O . GLY A 1 81 ? 10.456 -4.822 16.517 1.00 58.34 81 GLY A O 1
ATOM 615 N N . TRP A 1 82 ? 9.290 -3.059 17.275 1.00 57.72 82 TRP A N 1
ATOM 616 C CA . TRP A 1 82 ? 9.085 -2.406 15.976 1.00 57.72 82 TRP A CA 1
ATOM 617 C C . TRP A 1 82 ? 10.306 -1.656 15.421 1.00 57.72 82 TRP A C 1
ATOM 619 O O . TRP A 1 82 ? 10.240 -1.186 14.291 1.00 57.72 82 TRP A O 1
ATOM 629 N N . ASP A 1 83 ? 11.400 -1.562 16.180 1.00 54.53 83 ASP A N 1
ATOM 630 C CA . ASP A 1 83 ? 12.454 -0.565 15.948 1.00 54.53 83 ASP A CA 1
ATOM 631 C C . ASP A 1 83 ? 13.857 -1.191 15.809 1.00 54.53 83 ASP A C 1
ATOM 633 O O . ASP A 1 83 ? 14.834 -0.661 16.333 1.00 54.53 83 ASP A O 1
ATOM 637 N N . ASP A 1 84 ? 13.980 -2.337 15.126 1.00 59.03 84 ASP A N 1
ATOM 638 C CA . ASP A 1 84 ? 15.293 -2.908 14.781 1.00 59.03 84 ASP A CA 1
ATOM 639 C C . ASP A 1 84 ? 15.753 -2.438 13.381 1.00 59.03 84 ASP A C 1
ATOM 641 O O . ASP A 1 84 ? 15.231 -2.911 12.364 1.00 59.03 84 ASP A O 1
ATOM 645 N N . PRO A 1 85 ? 16.746 -1.533 13.291 1.00 52.25 85 PRO A N 1
ATOM 646 C CA . PRO A 1 85 ? 17.228 -0.982 12.025 1.00 52.25 85 PRO A CA 1
ATOM 647 C C . PRO A 1 85 ? 17.977 -1.994 11.140 1.00 52.25 85 PRO A C 1
ATOM 649 O O . PRO A 1 85 ? 18.195 -1.712 9.962 1.00 52.25 85 PRO A O 1
ATOM 652 N N . LEU A 1 86 ? 18.358 -3.170 11.658 1.00 51.31 86 LEU A N 1
ATOM 653 C CA . LEU A 1 86 ? 19.030 -4.222 10.877 1.00 51.31 86 LEU A CA 1
ATOM 654 C C . LEU A 1 86 ? 18.050 -5.102 10.079 1.00 51.31 86 LEU A C 1
ATOM 656 O O . LEU A 1 86 ? 18.474 -5.830 9.181 1.00 51.31 86 LEU A O 1
ATOM 660 N N . HIS A 1 87 ? 16.744 -4.991 10.344 1.00 60.16 87 HIS A N 1
ATOM 661 C CA . HIS A 1 87 ? 15.674 -5.732 9.672 1.00 60.16 87 HIS A CA 1
ATOM 662 C C . HIS A 1 87 ? 14.721 -4.771 8.958 1.00 60.16 87 HIS A C 1
ATOM 664 O O . HIS A 1 87 ? 13.531 -4.692 9.250 1.00 60.16 87 HIS A O 1
ATOM 670 N N . ALA A 1 88 ? 15.245 -4.015 7.999 1.00 71.12 88 ALA A N 1
ATOM 671 C CA . ALA A 1 88 ? 14.427 -3.136 7.182 1.00 71.12 88 ALA A CA 1
ATOM 672 C C . ALA A 1 88 ? 14.016 -3.828 5.875 1.00 71.12 88 ALA A C 1
ATOM 674 O O . ALA A 1 88 ? 14.842 -4.395 5.155 1.00 71.12 88 ALA A O 1
ATOM 675 N N . CYS A 1 89 ? 12.728 -3.765 5.542 1.00 87.50 89 CYS A N 1
ATOM 676 C CA . CYS A 1 89 ? 12.246 -4.179 4.231 1.00 87.50 89 CYS A CA 1
ATOM 677 C C . CYS A 1 89 ? 12.856 -3.251 3.170 1.00 87.50 89 CYS A C 1
ATOM 679 O O . CYS A 1 89 ? 12.511 -2.069 3.106 1.00 87.50 89 CYS A O 1
ATOM 681 N N . ARG A 1 90 ? 13.791 -3.779 2.366 1.00 88.56 90 ARG A N 1
ATOM 682 C CA . ARG A 1 90 ? 14.562 -2.997 1.383 1.00 88.56 90 ARG A CA 1
ATOM 683 C C . ARG A 1 90 ? 13.669 -2.173 0.441 1.00 88.56 90 ARG A C 1
ATOM 685 O O . ARG A 1 90 ? 13.950 -0.984 0.323 1.00 88.56 90 ARG A O 1
ATOM 692 N N . PRO A 1 91 ? 12.593 -2.727 -0.157 1.00 91.94 91 PRO A N 1
ATOM 693 C CA . PRO A 1 91 ? 11.641 -1.936 -0.938 1.00 91.94 91 PRO A CA 1
ATOM 694 C C . PRO A 1 91 ? 11.072 -0.724 -0.189 1.00 91.94 91 PRO A C 1
ATOM 696 O O . PRO A 1 91 ? 11.128 0.393 -0.691 1.00 91.94 91 PRO A O 1
ATOM 699 N N . CYS A 1 92 ? 10.583 -0.917 1.041 1.00 91.50 92 CYS A N 1
ATOM 700 C CA . CYS A 1 92 ? 9.998 0.162 1.842 1.00 91.50 92 CYS A CA 1
ATOM 701 C C . CYS A 1 92 ? 10.993 1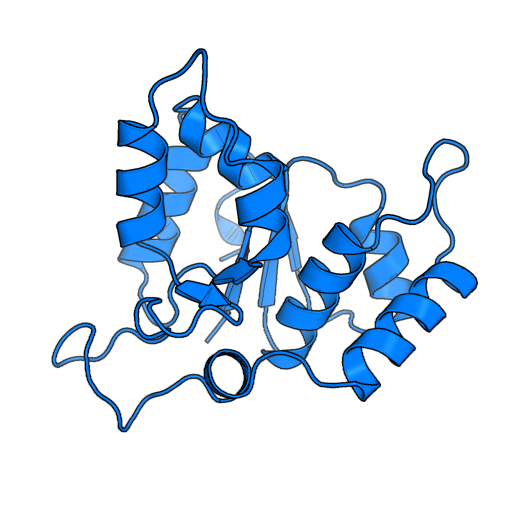.290 2.149 1.00 91.50 92 CYS A C 1
ATOM 703 O O . CYS A 1 92 ? 10.599 2.453 2.161 1.00 91.50 92 CYS A O 1
ATOM 705 N N . VAL A 1 93 ? 12.267 0.961 2.393 1.00 87.62 93 VAL A N 1
ATOM 706 C CA . VAL A 1 93 ? 13.317 1.968 2.637 1.00 87.62 93 VAL A CA 1
ATOM 707 C C . VAL A 1 93 ? 13.736 2.674 1.350 1.00 87.62 93 VAL A C 1
ATOM 709 O O . VAL A 1 93 ? 13.993 3.875 1.372 1.00 87.62 93 VAL A O 1
ATOM 712 N N . ALA A 1 94 ? 13.821 1.941 0.239 1.00 89.50 94 ALA A N 1
ATOM 713 C CA . ALA A 1 94 ? 14.244 2.490 -1.044 1.00 89.50 94 ALA A CA 1
ATOM 714 C C . ALA A 1 94 ? 13.216 3.475 -1.626 1.00 89.50 94 ALA A C 1
ATOM 716 O O . ALA A 1 94 ? 13.602 4.471 -2.234 1.00 89.50 94 ALA A O 1
ATOM 717 N N . GLY A 1 95 ? 11.920 3.225 -1.415 1.00 92.38 95 GLY A N 1
ATOM 718 C CA . GLY A 1 95 ? 10.858 4.051 -1.980 1.00 92.38 95 GLY A CA 1
ATOM 719 C C . GLY A 1 95 ? 10.708 3.853 -3.492 1.00 92.38 95 GLY A C 1
ATOM 720 O O . GLY A 1 95 ? 11.075 2.814 -4.038 1.00 92.38 95 GLY A O 1
ATOM 721 N N . HIS A 1 96 ? 10.098 4.824 -4.172 1.00 94.12 96 HIS A N 1
ATOM 722 C CA . HIS A 1 96 ? 9.952 4.791 -5.629 1.00 94.12 96 HIS A CA 1
ATOM 723 C C . HIS A 1 96 ? 11.168 5.381 -6.340 1.00 94.12 96 HIS A C 1
ATOM 725 O O . HIS A 1 96 ? 11.781 6.340 -5.876 1.00 94.12 96 HIS A O 1
ATOM 731 N N . THR A 1 97 ? 11.452 4.845 -7.521 1.00 94.50 97 THR A N 1
ATOM 732 C CA . THR A 1 97 ? 12.450 5.355 -8.463 1.00 94.50 97 THR A CA 1
ATOM 733 C C . THR A 1 97 ? 11.788 5.989 -9.689 1.00 94.50 97 THR A C 1
ATOM 735 O O . THR A 1 97 ? 10.609 5.774 -9.969 1.00 94.50 97 THR A O 1
ATOM 738 N N . GLU A 1 98 ? 12.559 6.725 -10.492 1.00 97.31 98 GLU A N 1
ATOM 739 C CA . GLU A 1 98 ? 12.095 7.217 -11.800 1.00 97.31 98 GLU A CA 1
ATOM 740 C C . GLU A 1 98 ? 11.663 6.066 -12.731 1.00 97.31 98 GLU A C 1
ATOM 742 O O . GLU A 1 98 ? 10.679 6.175 -13.468 1.00 97.31 98 GLU A O 1
ATOM 747 N N . ALA A 1 99 ? 12.375 4.935 -12.673 1.00 96.31 99 ALA A N 1
ATOM 748 C CA . ALA A 1 99 ? 12.045 3.749 -13.455 1.00 96.31 99 ALA A CA 1
ATOM 749 C C . ALA A 1 99 ? 10.663 3.189 -13.086 1.00 96.31 99 ALA A C 1
ATOM 751 O O . ALA A 1 99 ? 9.941 2.736 -13.975 1.00 96.31 99 ALA A O 1
ATOM 752 N N . ASP A 1 100 ? 10.264 3.276 -11.814 1.00 95.25 100 ASP A N 1
ATOM 753 C CA . ASP A 1 100 ? 8.923 2.877 -11.379 1.00 95.25 100 ASP A CA 1
ATOM 754 C C . ASP A 1 100 ? 7.853 3.768 -12.004 1.00 95.25 100 ASP A C 1
ATOM 756 O O . ASP A 1 100 ? 6.872 3.254 -12.535 1.00 95.25 100 ASP A O 1
ATOM 760 N N . GLY A 1 101 ? 8.072 5.086 -12.033 1.00 96.50 101 GLY A N 1
ATOM 761 C CA . GLY A 1 101 ? 7.159 6.027 -12.689 1.00 96.50 101 GLY A CA 1
ATOM 762 C C . GLY A 1 101 ? 6.973 5.717 -14.177 1.00 96.50 101 GLY A C 1
ATOM 763 O O . GLY A 1 101 ? 5.847 5.664 -14.673 1.00 96.50 101 GLY A O 1
ATOM 764 N N . LYS A 1 102 ? 8.067 5.414 -14.888 1.00 97.94 102 LYS A N 1
ATOM 765 C CA . LYS A 1 102 ? 8.020 4.990 -16.299 1.00 97.94 102 LYS A CA 1
ATOM 766 C C . LYS A 1 102 ? 7.274 3.667 -16.485 1.00 97.94 102 LYS A C 1
ATOM 768 O O . LYS A 1 102 ? 6.504 3.536 -17.435 1.00 97.94 102 LYS A O 1
ATOM 773 N N . ARG A 1 103 ? 7.473 2.692 -15.592 1.00 96.38 103 ARG A N 1
ATOM 774 C CA . ARG A 1 103 ? 6.750 1.409 -15.631 1.00 96.38 103 ARG A CA 1
ATOM 775 C C . ARG A 1 103 ? 5.261 1.592 -15.363 1.00 96.38 103 ARG A C 1
ATOM 777 O O . ARG A 1 103 ? 4.463 1.024 -16.096 1.00 96.38 103 ARG A O 1
ATOM 784 N N . VAL A 1 104 ? 4.891 2.416 -14.385 1.00 96.81 104 VAL A N 1
ATOM 785 C CA . VAL A 1 104 ? 3.494 2.771 -14.097 1.00 96.81 104 VAL A CA 1
ATOM 786 C C . VAL A 1 104 ? 2.838 3.436 -15.308 1.00 96.81 104 VAL A C 1
ATOM 788 O O . VAL A 1 104 ? 1.770 3.005 -15.731 1.00 96.81 104 VAL A O 1
ATOM 791 N N . GLY A 1 105 ? 3.501 4.408 -15.942 1.00 96.62 105 GLY A N 1
ATOM 792 C CA . GLY A 1 105 ? 2.998 5.006 -17.183 1.00 96.62 105 GLY A CA 1
ATOM 793 C C . GLY A 1 105 ? 2.845 3.982 -18.316 1.00 96.62 105 GLY A C 1
ATOM 794 O O . GLY A 1 105 ? 1.844 3.980 -19.030 1.00 96.62 105 GLY A O 1
ATOM 795 N N . ALA A 1 106 ? 3.798 3.056 -18.453 1.00 96.31 106 ALA A N 1
ATOM 796 C CA . ALA A 1 106 ? 3.714 1.979 -19.435 1.00 96.31 106 ALA A CA 1
ATOM 797 C C . ALA A 1 106 ? 2.579 0.980 -19.141 1.00 96.31 106 ALA A C 1
ATOM 799 O O . ALA A 1 106 ? 2.018 0.431 -20.089 1.00 96.31 106 ALA A O 1
ATOM 800 N N . LEU A 1 107 ? 2.221 0.752 -17.871 1.00 95.50 107 LEU A N 1
ATOM 801 C CA . LEU A 1 107 ? 1.046 -0.045 -17.506 1.00 95.50 107 LEU A CA 1
ATOM 802 C C . LEU A 1 107 ? -0.236 0.608 -18.012 1.00 95.50 107 LEU A C 1
ATOM 804 O O . LEU A 1 107 ? -1.052 -0.091 -18.604 1.00 95.50 107 LEU A O 1
ATOM 808 N N . GLY A 1 108 ? -0.377 1.929 -17.879 1.00 93.75 108 GLY A N 1
ATOM 809 C CA . GLY A 1 108 ? -1.543 2.651 -18.398 1.00 93.75 108 GLY A CA 1
ATOM 810 C C . GLY A 1 108 ? -1.764 2.467 -19.902 1.00 93.75 108 GLY A C 1
ATOM 811 O O . GLY A 1 108 ? -2.900 2.406 -20.353 1.00 93.75 108 GLY A O 1
ATOM 812 N N . ALA A 1 109 ? -0.691 2.286 -20.677 1.00 94.69 109 ALA A N 1
ATOM 813 C CA . ALA A 1 109 ? -0.784 2.022 -22.114 1.00 94.69 109 ALA A CA 1
ATOM 814 C C . ALA A 1 109 ? -1.097 0.554 -22.475 1.00 94.69 109 ALA A C 1
ATOM 816 O O . ALA A 1 109 ? -1.501 0.276 -23.602 1.00 94.69 109 ALA A O 1
ATOM 817 N N . ARG A 1 110 ? -0.853 -0.401 -21.567 1.00 95.81 110 ARG A N 1
ATOM 818 C CA . ARG A 1 110 ? -0.919 -1.851 -21.850 1.00 95.81 110 ARG A CA 1
ATOM 819 C C . ARG A 1 110 ? -2.078 -2.556 -21.158 1.00 95.81 110 ARG A C 1
ATOM 821 O O . ARG A 1 110 ? -2.515 -3.606 -21.628 1.00 95.81 110 ARG A O 1
ATOM 828 N N . ALA A 1 111 ? -2.525 -2.027 -20.024 1.00 95.94 111 ALA A N 1
ATOM 829 C CA . ALA A 1 111 ? -3.5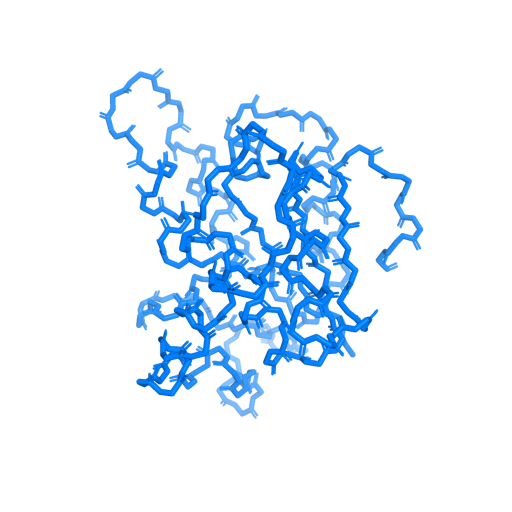83 -2.618 -19.229 1.00 95.94 111 ALA A CA 1
ATOM 830 C C . ALA A 1 111 ? -4.894 -2.628 -20.013 1.00 95.94 111 ALA A C 1
ATOM 832 O O . ALA A 1 111 ? -5.356 -1.608 -20.520 1.00 95.94 111 ALA A O 1
ATOM 833 N N . LYS A 1 112 ? -5.506 -3.809 -20.102 1.00 95.81 112 LYS A N 1
ATOM 834 C CA . LYS A 1 112 ? -6.820 -3.992 -20.721 1.00 95.81 112 LYS A CA 1
ATOM 835 C C . LYS A 1 112 ? -7.896 -3.715 -19.679 1.00 95.81 112 LYS A C 1
ATOM 837 O O . LYS A 1 112 ? -8.474 -4.645 -19.122 1.00 95.81 112 LYS A O 1
ATOM 842 N N . LEU A 1 113 ? -8.093 -2.437 -19.374 1.00 94.25 113 LEU A N 1
ATOM 843 C CA . LEU A 1 113 ? -9.078 -2.005 -18.389 1.00 94.25 113 LEU A CA 1
ATOM 844 C C . LEU A 1 113 ? -10.513 -2.267 -18.880 1.00 94.25 113 LEU A C 1
ATOM 846 O O . LEU A 1 113 ? -10.770 -2.223 -20.089 1.00 94.25 113 LEU A O 1
ATOM 850 N N . PRO A 1 114 ? -11.465 -2.535 -17.966 1.00 92.00 114 PRO A N 1
ATOM 851 C CA . PRO A 1 114 ? -12.881 -2.571 -18.308 1.00 92.00 114 PRO A CA 1
ATOM 852 C C . PRO A 1 114 ? -13.326 -1.265 -18.976 1.00 92.00 114 PRO A C 1
ATOM 854 O O . PRO A 1 114 ? -12.860 -0.192 -18.614 1.00 92.00 114 PRO A O 1
ATOM 857 N N . ALA A 1 115 ? -14.298 -1.325 -19.889 1.00 90.06 115 ALA A N 1
ATOM 858 C CA . ALA A 1 115 ? -14.712 -0.171 -20.703 1.00 90.06 115 ALA A CA 1
ATOM 859 C C . ALA A 1 115 ? -15.185 1.072 -19.913 1.00 90.06 115 ALA A C 1
ATOM 861 O O . ALA A 1 115 ? -15.302 2.148 -20.487 1.00 90.06 115 ALA A O 1
ATOM 862 N N . LYS A 1 116 ? -15.503 0.926 -18.621 1.00 90.31 116 LYS A N 1
ATOM 863 C CA . LYS A 1 116 ? -15.940 2.015 -17.728 1.00 90.31 116 LYS A CA 1
ATOM 864 C C . LYS A 1 116 ? -14.819 2.565 -16.838 1.00 90.31 116 LYS A C 1
ATOM 866 O O . LYS A 1 116 ? -15.102 3.379 -15.965 1.00 90.31 116 LYS A O 1
ATOM 871 N N . LYS A 1 117 ? -13.595 2.061 -16.988 1.00 91.19 117 LYS A N 1
ATOM 872 C CA . LYS A 1 117 ? -12.452 2.385 -16.141 1.00 91.19 117 LYS A CA 1
ATOM 873 C C . LYS A 1 117 ? -11.400 3.114 -16.963 1.00 91.19 117 LYS A C 1
ATOM 875 O O . LYS A 1 117 ? -10.998 2.636 -18.021 1.00 91.19 117 LYS A O 1
ATOM 880 N N . ASP A 1 118 ? -10.949 4.239 -16.431 1.00 92.56 118 ASP A N 1
ATOM 881 C CA . ASP A 1 118 ? -9.782 4.954 -16.927 1.00 92.56 118 ASP A CA 1
ATOM 882 C C . ASP A 1 118 ? -8.530 4.513 -16.165 1.00 92.56 118 ASP A C 1
ATOM 884 O O . ASP A 1 118 ? -8.608 3.878 -15.111 1.00 92.56 118 ASP A O 1
ATOM 888 N N . PHE A 1 119 ? -7.361 4.845 -16.709 1.00 95.31 119 PHE A N 1
ATOM 889 C CA . PHE A 1 119 ? -6.097 4.600 -16.029 1.00 95.31 119 PHE A CA 1
ATOM 890 C C . PHE A 1 119 ? -6.015 5.399 -14.721 1.00 95.31 119 PHE A C 1
ATOM 892 O O . PHE A 1 119 ? -5.996 6.631 -14.740 1.00 95.31 119 PHE A O 1
ATOM 899 N N . ASP A 1 120 ? -5.893 4.687 -13.602 1.00 95.56 120 ASP A N 1
ATOM 900 C CA . ASP A 1 120 ? -5.616 5.252 -12.284 1.00 95.56 120 ASP A CA 1
ATOM 901 C C . ASP A 1 120 ? -4.150 4.995 -11.910 1.00 95.56 120 ASP A C 1
ATOM 903 O O . ASP A 1 120 ? -3.696 3.863 -11.702 1.00 95.56 120 ASP A O 1
ATOM 907 N N . VAL A 1 121 ? -3.386 6.084 -11.831 1.00 96.50 121 VAL A N 1
ATOM 908 C CA . VAL A 1 121 ? -1.965 6.053 -11.476 1.00 96.50 121 VAL A CA 1
ATOM 909 C C . VAL A 1 121 ? -1.733 5.550 -10.048 1.00 96.50 121 VAL A C 1
ATOM 911 O O . VAL A 1 121 ? -0.692 4.953 -9.776 1.00 96.50 121 VAL A O 1
ATOM 914 N N . VAL A 1 122 ? -2.673 5.778 -9.128 1.00 96.31 122 VAL A N 1
ATOM 915 C CA . VAL A 1 122 ? -2.543 5.375 -7.726 1.00 96.31 122 VAL A CA 1
ATOM 916 C C . VAL A 1 122 ? -2.731 3.872 -7.584 1.00 96.31 122 VAL A C 1
ATOM 918 O O . VAL A 1 122 ? -1.902 3.240 -6.929 1.00 96.31 122 VAL A O 1
ATOM 921 N N . ASP A 1 123 ? -3.705 3.278 -8.269 1.00 96.56 123 ASP A N 1
ATOM 922 C CA . ASP A 1 123 ? -3.882 1.819 -8.278 1.00 96.56 123 ASP A CA 1
ATOM 923 C C . ASP A 1 123 ? -2.702 1.107 -8.950 1.00 96.56 123 ASP A C 1
ATOM 925 O O . ASP A 1 123 ? -2.203 0.085 -8.465 1.00 96.56 123 ASP A O 1
ATOM 929 N N . ALA A 1 124 ? -2.160 1.690 -10.021 1.00 96.69 124 ALA A N 1
ATOM 930 C CA . ALA A 1 124 ? -0.939 1.185 -10.637 1.00 96.69 124 ALA A CA 1
ATOM 931 C C . ALA A 1 124 ? 0.286 1.292 -9.701 1.00 96.69 124 ALA A C 1
ATOM 933 O O . ALA A 1 124 ? 1.138 0.399 -9.697 1.00 96.69 124 ALA A O 1
ATOM 934 N N . LEU A 1 125 ? 0.378 2.339 -8.870 1.00 97.31 125 LEU A N 1
ATOM 935 C CA . LEU A 1 125 ? 1.417 2.464 -7.838 1.00 97.31 125 LEU A CA 1
ATOM 936 C C . LEU A 1 125 ? 1.222 1.466 -6.689 1.00 97.31 125 LEU A C 1
ATOM 938 O O . LEU A 1 125 ? 2.209 0.888 -6.234 1.00 97.31 125 LEU A O 1
ATOM 942 N N . VAL A 1 126 ? -0.018 1.215 -6.250 1.00 97.75 126 VAL A N 1
ATOM 943 C CA . VAL A 1 126 ? -0.357 0.159 -5.275 1.00 97.75 126 VAL A CA 1
ATOM 944 C C . VAL A 1 126 ? 0.181 -1.187 -5.765 1.00 97.75 126 VAL A C 1
ATOM 946 O O . VAL A 1 126 ? 0.875 -1.889 -5.023 1.00 97.75 126 VAL A O 1
ATOM 949 N N . LEU A 1 127 ? -0.067 -1.517 -7.037 1.00 96.75 127 LEU A N 1
ATOM 950 C CA . LEU A 1 127 ? 0.446 -2.737 -7.650 1.00 96.75 127 LEU A CA 1
ATOM 951 C C . LEU A 1 127 ? 1.977 -2.753 -7.743 1.00 96.75 127 LEU A C 1
ATOM 953 O O . LEU A 1 127 ? 2.593 -3.765 -7.410 1.00 96.75 127 LEU A O 1
ATOM 957 N N . MET A 1 128 ? 2.602 -1.652 -8.165 1.00 96.50 128 MET A N 1
ATOM 958 C CA . MET A 1 128 ? 4.063 -1.561 -8.270 1.00 96.50 128 MET A CA 1
ATOM 959 C C . MET A 1 128 ? 4.743 -1.775 -6.911 1.00 96.50 128 MET A C 1
ATOM 961 O O . MET A 1 128 ? 5.742 -2.487 -6.817 1.00 96.50 128 MET A O 1
ATOM 965 N N . ILE A 1 129 ? 4.177 -1.210 -5.840 1.00 96.94 129 ILE A N 1
ATOM 966 C CA . ILE A 1 129 ? 4.653 -1.444 -4.473 1.00 96.94 129 ILE A CA 1
ATOM 967 C C . ILE A 1 129 ? 4.529 -2.926 -4.133 1.00 96.94 129 ILE A C 1
ATOM 969 O O . ILE A 1 129 ? 5.500 -3.504 -3.654 1.00 96.94 129 ILE A O 1
ATOM 973 N N . ALA A 1 130 ? 3.386 -3.561 -4.403 1.00 96.50 130 ALA A N 1
ATOM 974 C CA . ALA A 1 130 ? 3.215 -4.990 -4.152 1.00 96.50 130 ALA A CA 1
ATOM 975 C C . ALA A 1 130 ? 4.265 -5.838 -4.900 1.00 96.50 130 ALA A C 1
ATOM 977 O O . ALA A 1 130 ? 4.902 -6.688 -4.279 1.00 96.50 130 ALA A O 1
ATOM 978 N N . ALA A 1 131 ? 4.518 -5.546 -6.181 1.00 95.31 131 ALA A N 1
ATOM 979 C CA . ALA A 1 131 ? 5.502 -6.248 -7.011 1.00 95.31 131 ALA A CA 1
ATOM 980 C C . ALA A 1 131 ? 6.930 -6.179 -6.441 1.00 95.31 131 ALA A C 1
ATOM 982 O O . ALA A 1 131 ? 7.650 -7.177 -6.422 1.00 95.31 131 ALA A O 1
ATOM 983 N N . HIS A 1 132 ? 7.333 -5.030 -5.890 1.00 94.56 132 HIS A N 1
ATOM 984 C CA . HIS A 1 132 ? 8.666 -4.875 -5.291 1.00 94.56 132 HIS A CA 1
ATOM 985 C C . HIS A 1 132 ? 8.908 -5.760 -4.062 1.00 94.56 132 HIS A C 1
ATOM 987 O O . HIS A 1 132 ? 10.059 -5.995 -3.694 1.00 94.56 132 HIS A O 1
ATOM 993 N N . HIS A 1 133 ? 7.854 -6.259 -3.414 1.00 92.06 133 HIS A N 1
ATOM 994 C CA . HIS A 1 133 ? 7.961 -7.066 -2.196 1.00 92.06 133 HIS A CA 1
ATOM 995 C C . HIS A 1 133 ? 7.999 -8.579 -2.468 1.00 92.06 133 HIS A C 1
ATOM 997 O O . HIS A 1 133 ? 8.033 -9.372 -1.522 1.00 92.06 133 HIS A O 1
ATOM 1003 N N . GLY A 1 134 ? 8.016 -9.001 -3.738 1.00 84.00 134 GLY A N 1
ATOM 1004 C CA . GLY A 1 134 ? 7.828 -10.402 -4.099 1.00 84.00 134 GLY A CA 1
ATOM 1005 C C . GLY A 1 134 ? 6.432 -10.842 -3.663 1.00 84.00 134 GLY A C 1
ATOM 1006 O O . GLY A 1 134 ? 5.437 -10.251 -4.059 1.00 84.00 134 GLY A O 1
ATOM 1007 N N . ARG A 1 135 ? 6.309 -11.841 -2.781 1.00 89.50 135 ARG A N 1
ATOM 1008 C CA . ARG A 1 135 ? 4.986 -12.306 -2.329 1.00 89.50 135 ARG A CA 1
ATOM 1009 C C . ARG A 1 135 ? 4.223 -11.191 -1.597 1.00 89.50 135 ARG A C 1
ATOM 1011 O O . ARG A 1 135 ? 4.551 -10.850 -0.460 1.00 89.50 135 ARG A O 1
ATOM 1018 N N . ALA A 1 136 ? 3.159 -10.694 -2.221 1.00 94.31 136 ALA A N 1
ATOM 1019 C CA . ALA A 1 136 ? 2.340 -9.617 -1.688 1.00 94.31 136 ALA A CA 1
ATOM 1020 C C . ALA A 1 136 ? 0.839 -9.882 -1.865 1.00 94.31 136 ALA A C 1
ATOM 1022 O O . ALA A 1 136 ? 0.423 -10.653 -2.729 1.00 94.31 136 ALA A O 1
ATOM 1023 N N . LEU A 1 137 ? 0.033 -9.230 -1.033 1.00 95.88 137 LEU A N 1
ATOM 1024 C CA . LEU A 1 137 ? -1.422 -9.195 -1.111 1.00 95.88 137 LEU A CA 1
ATOM 1025 C C . LEU A 1 137 ? -1.884 -7.740 -1.135 1.00 95.88 137 LEU A C 1
ATOM 1027 O O . LEU A 1 137 ? -1.556 -6.979 -0.229 1.00 95.88 137 LEU A O 1
ATOM 1031 N N . ILE A 1 138 ? -2.677 -7.368 -2.132 1.00 97.31 138 ILE A N 1
ATOM 1032 C CA . ILE A 1 138 ? -3.381 -6.089 -2.167 1.00 97.31 138 ILE A CA 1
ATOM 1033 C C . ILE A 1 138 ? -4.770 -6.299 -1.573 1.00 97.31 138 ILE A C 1
ATOM 1035 O O . ILE A 1 138 ? -5.515 -7.176 -2.017 1.00 97.31 138 ILE A O 1
ATOM 1039 N N . VAL A 1 139 ? -5.113 -5.504 -0.562 1.00 97.56 139 VAL A N 1
ATOM 1040 C CA . VAL A 1 139 ? -6.463 -5.464 0.002 1.00 97.56 139 VAL A CA 1
ATOM 1041 C C . VAL A 1 139 ? -7.154 -4.226 -0.539 1.00 97.56 139 VAL A C 1
ATOM 1043 O O . VAL A 1 139 ? -6.681 -3.112 -0.318 1.00 97.56 139 VAL A O 1
ATOM 1046 N N . THR A 1 140 ? -8.257 -4.451 -1.241 1.00 96.56 140 THR A N 1
ATOM 1047 C CA . THR A 1 140 ? -8.991 -3.431 -1.991 1.00 96.56 140 THR A CA 1
ATOM 1048 C C . THR A 1 140 ? -10.485 -3.698 -1.936 1.00 96.56 140 THR A C 1
ATOM 1050 O O . THR A 1 140 ? -10.904 -4.843 -1.775 1.00 96.56 140 THR A O 1
ATOM 1053 N N . THR A 1 141 ? -11.309 -2.662 -2.054 1.00 94.88 141 THR A N 1
ATOM 1054 C CA . THR A 1 141 ? -12.755 -2.842 -2.262 1.00 94.88 141 THR A CA 1
ATOM 1055 C C . THR A 1 141 ? -13.141 -2.887 -3.737 1.00 94.88 141 THR A C 1
ATOM 1057 O O . THR A 1 141 ? -14.274 -3.245 -4.048 1.00 94.88 141 THR A O 1
ATOM 1060 N N . ASP A 1 142 ? -12.217 -2.537 -4.629 1.00 90.50 142 ASP A N 1
ATOM 1061 C CA . ASP A 1 142 ? -12.405 -2.509 -6.072 1.00 90.50 142 ASP A CA 1
ATOM 1062 C C . ASP A 1 142 ? -11.589 -3.631 -6.722 1.00 90.50 142 ASP A C 1
ATOM 1064 O O . ASP A 1 142 ? -10.366 -3.688 -6.632 1.00 90.50 142 ASP A O 1
ATOM 1068 N N . LEU A 1 143 ? -12.278 -4.593 -7.329 1.00 90.94 143 LEU A N 1
ATOM 1069 C CA . LEU A 1 143 ? -11.635 -5.761 -7.931 1.00 90.94 143 LEU A CA 1
ATOM 1070 C C . LEU A 1 143 ? -11.546 -5.663 -9.456 1.00 90.94 143 LEU A C 1
ATOM 1072 O O . LEU A 1 143 ? -11.147 -6.641 -10.088 1.00 90.94 143 LEU A O 1
ATOM 1076 N N . ASP A 1 144 ? -11.909 -4.524 -10.048 1.00 88.94 144 ASP A N 1
ATOM 1077 C CA . ASP A 1 144 ? -12.120 -4.428 -11.492 1.00 88.94 144 ASP A CA 1
ATOM 1078 C C . ASP A 1 144 ? -10.844 -4.067 -12.277 1.00 88.94 144 ASP A C 1
ATOM 1080 O O . ASP A 1 144 ? -10.629 -4.581 -13.377 1.00 88.94 144 ASP A O 1
ATOM 1084 N N . ASP A 1 145 ? -9.982 -3.199 -11.744 1.00 90.31 145 ASP A N 1
ATOM 1085 C CA . ASP A 1 145 ? -8.819 -2.623 -12.446 1.00 90.31 145 ASP A CA 1
ATOM 1086 C C . ASP A 1 145 ? -7.481 -3.265 -12.054 1.00 90.31 145 ASP A C 1
ATOM 1088 O O . ASP A 1 145 ? -6.668 -3.596 -12.925 1.00 90.31 145 ASP A O 1
ATOM 1092 N N . LEU A 1 146 ? -7.253 -3.525 -10.765 1.00 93.81 146 LEU A N 1
ATOM 1093 C CA . LEU A 1 146 ? -6.014 -4.127 -10.265 1.00 93.81 146 LEU A CA 1
ATOM 1094 C C . LEU A 1 146 ? -5.640 -5.459 -10.949 1.00 93.81 146 LEU A C 1
ATOM 1096 O O . LEU A 1 146 ? -4.452 -5.653 -11.238 1.00 93.81 146 LEU A O 1
ATOM 1100 N N . PRO A 1 147 ? -6.577 -6.375 -11.285 1.00 94.44 147 PRO A N 1
ATOM 1101 C CA . PRO A 1 147 ? -6.237 -7.564 -12.064 1.00 94.44 147 PRO A CA 1
ATOM 1102 C C . PRO A 1 147 ? -5.690 -7.249 -13.462 1.00 94.44 147 PRO A C 1
ATOM 1104 O O . PRO A 1 147 ? -4.777 -7.941 -13.912 1.00 94.44 147 PRO A O 1
ATOM 1107 N N . ALA A 1 148 ? -6.197 -6.207 -14.131 1.00 94.44 148 ALA A N 1
ATOM 1108 C CA . ALA A 1 148 ? -5.730 -5.802 -15.457 1.00 94.44 148 ALA A CA 1
ATOM 1109 C C . ALA A 1 148 ? -4.316 -5.208 -15.400 1.00 94.44 148 ALA A C 1
ATOM 1111 O O . ALA A 1 148 ? -3.485 -5.513 -16.260 1.00 94.44 148 ALA A O 1
ATOM 1112 N N . TYR A 1 149 ? -4.007 -4.420 -14.364 1.00 95.44 149 TYR A N 1
ATOM 1113 C CA . TYR A 1 149 ? -2.643 -3.947 -14.127 1.00 95.44 149 TYR A CA 1
ATOM 1114 C C . TYR A 1 149 ? -1.692 -5.104 -13.804 1.00 95.44 149 TYR A C 1
ATOM 1116 O O . TYR A 1 149 ? -0.585 -5.148 -14.337 1.00 95.44 149 TYR A O 1
ATOM 1124 N N . ARG A 1 150 ? -2.121 -6.063 -12.970 1.00 95.69 150 ARG A N 1
ATOM 1125 C CA . ARG A 1 150 ? -1.317 -7.239 -12.597 1.00 95.69 150 ARG A CA 1
ATOM 1126 C C . ARG A 1 150 ? -0.954 -8.083 -13.813 1.00 95.69 150 ARG A C 1
ATOM 1128 O O . ARG A 1 150 ? 0.199 -8.486 -13.946 1.00 95.69 150 ARG A O 1
ATOM 1135 N N . GLU A 1 151 ? -1.921 -8.303 -14.700 1.00 94.94 151 GLU A N 1
ATOM 1136 C CA . GLU A 1 151 ? -1.716 -8.998 -15.971 1.00 94.94 151 GLU A CA 1
ATOM 1137 C C . GLU A 1 151 ? -0.733 -8.238 -16.871 1.00 94.94 151 GLU A C 1
ATOM 1139 O O . GLU A 1 151 ? 0.227 -8.816 -17.370 1.00 94.94 151 GLU A O 1
ATOM 1144 N N . ALA A 1 152 ? -0.912 -6.923 -17.028 1.00 95.06 152 ALA A N 1
ATOM 1145 C CA . ALA A 1 152 ? -0.026 -6.097 -17.848 1.00 95.06 152 ALA A CA 1
ATOM 1146 C C . ALA A 1 152 ? 1.409 -5.992 -17.297 1.00 95.06 152 ALA A C 1
ATOM 1148 O O . ALA A 1 152 ? 2.346 -5.774 -18.071 1.00 95.06 152 ALA A O 1
ATOM 1149 N N . LEU A 1 153 ? 1.584 -6.136 -15.979 1.00 92.75 153 LEU A N 1
ATOM 1150 C CA . LEU A 1 153 ? 2.889 -6.183 -15.319 1.00 92.75 153 LEU A CA 1
ATOM 1151 C C . LEU A 1 153 ? 3.543 -7.574 -15.410 1.00 92.75 153 LEU A C 1
ATOM 1153 O O . LEU A 1 153 ? 4.765 -7.666 -15.332 1.00 92.75 153 LEU A O 1
ATOM 1157 N N . GLY A 1 154 ? 2.749 -8.634 -15.603 1.00 92.50 154 GLY A N 1
ATOM 1158 C CA . GLY A 1 154 ? 3.206 -10.027 -15.621 1.00 92.50 154 GLY A CA 1
ATOM 1159 C C . GLY A 1 154 ? 3.433 -10.635 -14.230 1.00 92.50 154 GLY A C 1
ATOM 1160 O O . GLY A 1 154 ? 4.137 -11.635 -14.108 1.00 92.50 154 GLY A O 1
ATOM 1161 N N . GLU A 1 155 ? 2.856 -10.049 -13.173 1.00 85.44 155 GLU A N 1
ATOM 1162 C CA . GLU A 1 155 ? 3.166 -10.398 -11.775 1.00 85.44 155 GLU A CA 1
ATOM 1163 C C . GLU A 1 155 ? 2.058 -11.214 -11.097 1.00 85.44 155 GLU A C 1
ATOM 1165 O O . GLU A 1 155 ? 1.339 -10.757 -10.207 1.00 85.44 155 GLU A O 1
ATOM 1170 N N . HIS A 1 156 ? 1.926 -12.480 -11.490 1.00 79.38 156 HIS A N 1
ATOM 1171 C CA . HIS A 1 156 ? 0.863 -13.369 -10.993 1.00 79.38 156 HIS A CA 1
ATOM 1172 C C . HIS A 1 156 ? 1.006 -13.780 -9.518 1.00 79.38 156 HIS A C 1
ATOM 1174 O O . HIS A 1 156 ? 0.092 -14.370 -8.944 1.00 79.38 156 HIS A O 1
ATOM 1180 N N . HIS A 1 157 ? 2.143 -13.480 -8.890 1.00 86.50 157 HIS A N 1
ATOM 1181 C CA . HIS A 1 157 ? 2.411 -13.822 -7.496 1.00 86.50 157 HIS A CA 1
ATOM 1182 C C . HIS A 1 157 ? 1.798 -12.821 -6.494 1.00 86.50 157 HIS A C 1
ATOM 1184 O O . HIS A 1 157 ? 1.848 -13.057 -5.283 1.00 86.50 157 HIS A O 1
ATOM 1190 N N . ILE A 1 158 ? 1.215 -11.724 -6.990 1.00 94.44 158 ILE A N 1
ATOM 1191 C CA . ILE A 1 158 ? 0.505 -10.721 -6.195 1.00 94.44 158 ILE A CA 1
ATOM 1192 C C . ILE A 1 158 ? -0.951 -11.164 -6.023 1.00 94.44 158 ILE A C 1
ATOM 1194 O O . ILE A 1 158 ? -1.717 -11.219 -6.988 1.00 94.44 158 ILE A O 1
ATOM 1198 N N . GLY A 1 159 ? -1.360 -11.463 -4.792 1.00 94.62 159 GLY A N 1
ATOM 1199 C CA . GLY A 1 159 ? -2.766 -11.670 -4.455 1.00 94.62 159 GLY A CA 1
ATOM 1200 C C . GLY A 1 159 ? -3.538 -10.349 -4.477 1.00 94.62 159 GLY A C 1
ATOM 1201 O O . GLY A 1 159 ? -2.987 -9.304 -4.149 1.00 94.62 159 GLY A O 1
ATOM 1202 N N . ILE A 1 160 ? -4.825 -10.393 -4.818 1.00 95.38 160 ILE A N 1
ATOM 1203 C CA . ILE A 1 160 ? -5.749 -9.256 -4.695 1.00 95.38 160 ILE A CA 1
ATOM 1204 C C . ILE A 1 160 ? -6.994 -9.795 -3.996 1.00 95.38 160 ILE A C 1
ATOM 1206 O O . ILE A 1 160 ? -7.519 -10.830 -4.415 1.00 95.38 160 ILE A O 1
ATOM 1210 N N . CYS A 1 161 ? -7.448 -9.153 -2.922 1.00 95.12 161 CYS A N 1
ATOM 1211 C CA . CYS A 1 161 ? -8.646 -9.594 -2.217 1.00 95.12 161 CYS A CA 1
ATOM 1212 C C . CYS A 1 161 ? -9.495 -8.448 -1.678 1.00 95.12 161 CYS A C 1
ATOM 1214 O O . CYS A 1 161 ? -8.985 -7.417 -1.240 1.00 95.12 161 CYS A O 1
ATOM 1216 N N . HIS A 1 162 ? -10.797 -8.716 -1.604 1.00 95.25 162 HIS A N 1
ATOM 1217 C CA . HIS A 1 162 ? -11.731 -7.896 -0.850 1.00 95.25 162 HIS A CA 1
ATOM 1218 C C . HIS A 1 162 ? -11.525 -8.079 0.663 1.00 95.25 162 HIS A C 1
ATOM 1220 O O . HIS A 1 162 ? -11.277 -9.210 1.091 1.00 95.25 162 HIS A O 1
ATOM 1226 N N . PRO A 1 163 ? -11.699 -7.047 1.510 1.00 92.50 163 PRO A N 1
ATOM 1227 C CA . PRO A 1 163 ? -11.640 -7.204 2.967 1.00 92.50 163 PRO A CA 1
ATOM 1228 C C . PRO A 1 163 ? -12.676 -8.184 3.547 1.00 92.50 163 PRO A C 1
ATOM 1230 O O . PRO A 1 163 ? -12.510 -8.673 4.664 1.00 92.50 163 PRO A O 1
ATOM 1233 N N . ASP A 1 164 ? -13.726 -8.499 2.785 1.00 90.38 164 ASP A N 1
ATOM 1234 C CA . ASP A 1 164 ? -14.740 -9.500 3.151 1.00 90.38 164 ASP A CA 1
ATOM 1235 C C . ASP A 1 164 ? -14.404 -10.918 2.670 1.00 90.38 164 ASP A C 1
ATOM 1237 O O . ASP A 1 164 ? -15.123 -11.865 3.000 1.00 90.38 164 ASP A O 1
ATOM 1241 N N . ALA A 1 165 ? -13.333 -11.080 1.887 1.00 83.75 165 ALA A N 1
ATOM 1242 C CA . ALA A 1 165 ? -12.928 -12.381 1.385 1.00 83.75 165 ALA A CA 1
ATOM 1243 C C . ALA A 1 165 ? -12.572 -13.330 2.550 1.00 83.75 165 ALA A C 1
ATOM 1245 O O . ALA A 1 165 ? -12.126 -12.887 3.616 1.00 83.75 165 ALA A O 1
ATOM 1246 N N . PRO A 1 166 ? -12.753 -14.652 2.383 1.00 68.50 166 PRO A N 1
ATOM 1247 C CA . PRO A 1 166 ? -12.403 -15.618 3.417 1.00 68.50 166 PRO A CA 1
ATOM 1248 C C . PRO A 1 166 ? -10.937 -15.465 3.843 1.00 68.50 166 PRO A C 1
ATOM 1250 O O . PRO A 1 166 ? -10.042 -15.425 3.004 1.00 68.50 166 PRO A O 1
ATOM 1253 N N . GLN A 1 167 ? -10.673 -15.462 5.153 1.00 58.94 167 GLN A N 1
ATOM 1254 C CA . GLN A 1 167 ? -9.357 -15.180 5.762 1.00 58.94 167 GLN A CA 1
ATOM 1255 C C . GLN A 1 167 ? -8.234 -16.186 5.416 1.00 58.94 167 GLN A C 1
ATOM 1257 O O . GLN A 1 167 ? -7.122 -16.069 5.925 1.00 58.94 167 GLN A O 1
ATOM 1262 N N . ARG A 1 168 ? -8.493 -17.168 4.542 1.00 57.09 168 ARG A N 1
ATOM 1263 C CA . ARG A 1 168 ? -7.517 -18.171 4.075 1.00 57.09 168 ARG A CA 1
ATOM 1264 C C . ARG A 1 168 ? -6.453 -17.607 3.119 1.00 57.09 168 ARG A C 1
ATOM 1266 O O . ARG A 1 168 ? -5.590 -18.357 2.683 1.00 57.09 168 ARG A O 1
ATOM 1273 N N . ILE A 1 169 ? -6.546 -16.327 2.758 1.00 54.62 169 ILE A N 1
ATOM 1274 C CA . ILE A 1 169 ? -5.687 -15.674 1.754 1.00 54.62 169 ILE A CA 1
ATOM 1275 C C . ILE A 1 169 ? -4.363 -15.169 2.363 1.00 54.62 169 ILE A C 1
ATOM 1277 O O . ILE A 1 169 ? -3.387 -14.968 1.641 1.00 54.62 169 ILE A O 1
ATOM 1281 N N . LEU A 1 170 ? -4.313 -15.010 3.690 1.00 53.75 170 LEU A N 1
ATOM 1282 C CA . LEU A 1 170 ? -3.118 -14.605 4.432 1.00 53.75 170 LEU A CA 1
ATOM 1283 C C . LEU A 1 170 ? -2.306 -15.811 4.889 1.00 53.75 170 LEU A C 1
ATOM 1285 O O . LEU A 1 170 ? -2.925 -16.759 5.435 1.00 53.75 170 LEU A O 1
#